Protein AF-A0A929VCX6-F1 (afdb_monomer_lite)

Radius of gyration: 11.73 Å; chains: 1; bounding box: 27×21×31 Å

Secondary structure (DSSP, 8-state):
--SEEEEEEE--SSSHHH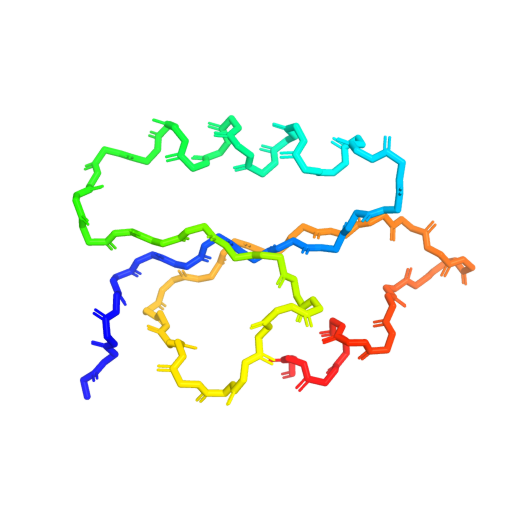HHHHHHHHH---SSEEEEEGGG--S---EEEEEEE---BTTB--HHHHTT-

Structure (mmCIF, N/CA/C/O backbone):
data_AF-A0A929VCX6-F1
#
_entry.id   AF-A0A929VCX6-F1
#
loop_
_atom_site.group_PDB
_atom_site.id
_atom_site.type_symbol
_atom_site.label_atom_id
_atom_site.label_alt_id
_atom_site.label_comp_id
_atom_site.label_asym_id
_atom_site.label_entity_id
_atom_site.label_seq_id
_atom_site.pdbx_PDB_ins_code
_atom_site.Cartn_x
_atom_site.Cartn_y
_atom_site.Cartn_z
_atom_site.occupancy
_atom_site.B_iso_or_equiv
_atom_site.auth_seq_id
_atom_site.auth_comp_id
_atom_site.auth_asym_id
_atom_site.auth_atom_id
_atom_site.pdbx_PDB_model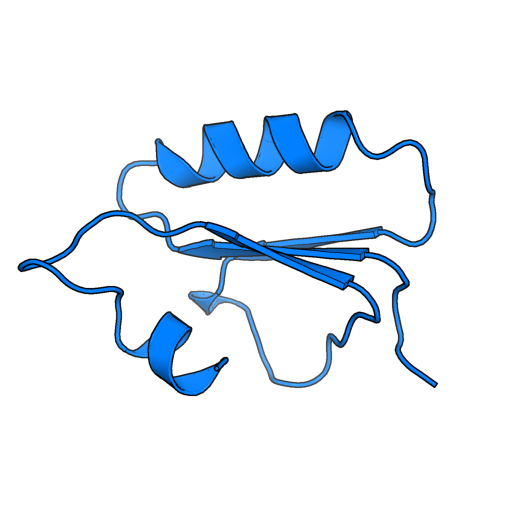_num
ATOM 1 N N . MET A 1 1 ? -5.916 -11.506 18.201 1.00 59.59 1 MET A N 1
ATOM 2 C CA . MET A 1 1 ? -6.806 -10.434 17.719 1.00 59.59 1 MET A CA 1
ATOM 3 C C . MET A 1 1 ? -5.889 -9.447 17.037 1.00 59.59 1 MET A C 1
ATOM 5 O O . MET A 1 1 ? -4.921 -9.045 17.680 1.00 59.59 1 MET A O 1
ATOM 9 N N . SER A 1 2 ? -6.096 -9.198 15.748 1.00 69.94 2 SER A N 1
ATOM 10 C CA . SER A 1 2 ? -5.314 -8.220 14.989 1.00 69.94 2 SER A CA 1
ATOM 11 C C . SER A 1 2 ? -5.450 -6.842 15.642 1.00 69.94 2 SER A C 1
ATOM 13 O O . SER A 1 2 ? -6.423 -6.553 16.346 1.00 69.94 2 SER A O 1
ATOM 15 N N . LYS A 1 3 ? -4.424 -6.006 15.483 1.00 78.56 3 LYS A N 1
ATOM 16 C CA . LYS A 1 3 ? -4.397 -4.667 16.085 1.00 78.56 3 LYS A CA 1
ATOM 17 C C . LYS A 1 3 ? -5.321 -3.702 15.334 1.00 78.56 3 LYS A C 1
ATOM 19 O O . LYS A 1 3 ? -5.860 -2.778 15.939 1.00 78.56 3 LYS A O 1
ATOM 24 N N . HIS A 1 4 ? -5.506 -3.933 14.035 1.00 87.62 4 HIS A N 1
ATOM 25 C CA . HIS A 1 4 ? -6.353 -3.143 13.150 1.00 87.62 4 HIS A CA 1
ATOM 26 C C . HIS A 1 4 ? -7.266 -4.053 12.324 1.00 87.62 4 HIS A C 1
ATOM 28 O O . HIS A 1 4 ? -6.931 -5.196 12.033 1.00 87.62 4 HIS A O 1
ATOM 34 N N . LYS A 1 5 ? -8.408 -3.530 11.876 1.00 94.56 5 LYS A N 1
ATOM 35 C CA . LYS A 1 5 ? -9.286 -4.258 10.954 1.00 94.56 5 LYS A CA 1
ATOM 36 C C . LYS A 1 5 ? -8.785 -4.167 9.513 1.00 94.56 5 LYS A C 1
ATOM 38 O O . LYS A 1 5 ? -8.835 -5.147 8.779 1.00 94.56 5 LYS A O 1
ATOM 43 N N . TYR A 1 6 ? -8.278 -3.001 9.114 1.00 96.88 6 TYR A N 1
ATOM 44 C CA . TYR A 1 6 ? -7.736 -2.763 7.777 1.00 96.88 6 TYR A CA 1
ATOM 45 C C . TYR A 1 6 ? -6.300 -2.249 7.857 1.00 96.88 6 TYR A C 1
ATOM 47 O O . TYR A 1 6 ? -6.039 -1.236 8.503 1.00 96.88 6 TYR A O 1
ATOM 55 N N . LEU A 1 7 ? -5.378 -2.891 7.152 1.00 96.44 7 LEU A N 1
ATOM 56 C CA . LEU A 1 7 ? -4.005 -2.420 7.027 1.00 96.44 7 LEU A CA 1
ATOM 57 C C . LEU A 1 7 ? -3.707 -2.098 5.564 1.00 96.44 7 LEU A C 1
ATOM 59 O O . LEU A 1 7 ? -3.740 -2.973 4.699 1.00 96.44 7 LEU A O 1
ATOM 63 N N . VAL A 1 8 ? -3.427 -0.829 5.278 1.00 97.69 8 VAL A N 1
ATOM 64 C CA . VAL A 1 8 ? -2.987 -0.377 3.956 1.00 97.69 8 VAL A CA 1
ATOM 65 C C . VAL A 1 8 ? -1.468 -0.284 3.984 1.00 97.69 8 VAL A C 1
ATOM 67 O O . VAL A 1 8 ? -0.910 0.645 4.562 1.00 97.69 8 VAL A O 1
ATOM 70 N N . VAL A 1 9 ? -0.794 -1.250 3.369 1.00 97.19 9 VAL A N 1
ATOM 71 C CA . VAL A 1 9 ? 0.667 -1.311 3.302 1.00 97.19 9 VAL A CA 1
ATOM 72 C C . VAL A 1 9 ? 1.127 -0.938 1.903 1.00 97.19 9 VAL A C 1
ATOM 74 O O . VAL A 1 9 ? 0.557 -1.395 0.912 1.00 97.19 9 VAL A O 1
ATOM 77 N N . TYR A 1 10 ? 2.172 -0.121 1.791 1.00 97.62 10 TYR A N 1
ATOM 78 C CA . TYR A 1 10 ? 2.721 0.224 0.487 1.00 97.62 10 TYR A CA 1
ATOM 79 C C . TYR A 1 10 ? 4.247 0.269 0.425 1.00 97.62 10 TYR A C 1
ATOM 81 O O . TYR A 1 10 ? 4.926 0.720 1.346 1.00 97.62 10 TYR A O 1
ATOM 89 N N . ALA A 1 11 ? 4.786 -0.124 -0.725 1.00 96.81 11 ALA A N 1
ATOM 90 C CA . ALA A 1 11 ? 6.141 0.189 -1.152 1.00 96.81 11 ALA A CA 1
ATOM 91 C C . ALA A 1 11 ? 6.078 1.308 -2.198 1.00 96.81 11 ALA A C 1
ATOM 93 O O . ALA A 1 11 ? 5.355 1.204 -3.191 1.00 96.81 11 ALA A O 1
ATOM 94 N N . SER A 1 12 ? 6.837 2.385 -1.995 1.00 95.50 12 SER A N 1
ATOM 95 C CA . SER A 1 12 ? 6.936 3.494 -2.947 1.00 95.50 12 SER A CA 1
ATOM 96 C C . SER A 1 12 ? 8.343 4.088 -2.941 1.00 95.50 12 SER A C 1
ATOM 98 O O . SER A 1 12 ? 8.849 4.422 -1.873 1.00 95.50 12 SER A O 1
ATOM 100 N N . GLU A 1 13 ? 8.949 4.232 -4.123 1.00 92.56 13 GLU A N 1
ATOM 101 C CA . GLU A 1 13 ? 10.257 4.884 -4.291 1.00 92.56 13 GLU A CA 1
ATOM 102 C C . GLU A 1 13 ? 10.106 6.357 -4.707 1.00 92.56 13 GLU A C 1
ATOM 104 O O . GLU A 1 13 ? 10.739 7.237 -4.138 1.00 92.56 13 GLU A O 1
ATOM 109 N N . THR A 1 14 ? 9.217 6.648 -5.664 1.00 94.56 14 THR A N 1
ATOM 110 C CA . THR A 1 14 ? 9.014 8.007 -6.207 1.00 94.56 14 THR A CA 1
ATOM 111 C C . THR A 1 14 ? 7.703 8.672 -5.772 1.00 94.56 14 THR A C 1
ATOM 113 O O . THR A 1 14 ? 7.390 9.771 -6.221 1.00 94.56 14 THR A O 1
ATOM 116 N N . GLY A 1 15 ? 6.904 8.014 -4.926 1.00 96.81 15 GLY A N 1
ATOM 117 C CA . GLY A 1 15 ? 5.647 8.560 -4.389 1.00 96.81 15 GLY A CA 1
ATOM 118 C C . GLY A 1 15 ? 4.373 8.163 -5.150 1.00 96.81 15 GLY A C 1
ATOM 119 O O . GLY A 1 15 ? 3.273 8.410 -4.662 1.00 96.81 15 GLY A O 1
ATOM 120 N N . ASN A 1 16 ? 4.471 7.519 -6.318 1.00 97.25 16 ASN A N 1
ATOM 121 C CA . ASN A 1 16 ? 3.283 7.157 -7.108 1.00 97.25 16 ASN A CA 1
ATOM 122 C C . ASN A 1 16 ? 2.375 6.156 -6.379 1.00 97.25 16 ASN A C 1
ATOM 124 O O . ASN A 1 16 ? 1.178 6.399 -6.230 1.00 97.25 16 ASN A O 1
ATOM 128 N N . THR A 1 17 ? 2.945 5.058 -5.881 1.00 97.62 17 THR A N 1
ATOM 129 C CA . THR A 1 17 ? 2.188 4.041 -5.138 1.00 97.62 17 THR A CA 1
ATOM 130 C C . THR A 1 17 ? 1.678 4.585 -3.806 1.00 97.62 17 THR A C 1
ATOM 132 O O . THR A 1 17 ? 0.563 4.272 -3.406 1.00 97.62 17 THR A O 1
ATOM 135 N N . GLU A 1 18 ? 2.449 5.455 -3.148 1.00 98.12 18 GLU A N 1
ATOM 136 C CA . GLU A 1 18 ? 2.018 6.135 -1.921 1.00 98.12 18 GLU A CA 1
ATOM 137 C C . GLU A 1 18 ? 0.748 6.963 -2.141 1.00 98.12 18 GLU A C 1
ATOM 139 O O . GLU A 1 18 ? -0.168 6.908 -1.324 1.00 98.12 18 GLU A O 1
ATOM 144 N N . ARG A 1 19 ? 0.665 7.711 -3.250 1.00 98.44 19 ARG A N 1
ATOM 145 C CA . ARG A 1 19 ? -0.542 8.478 -3.586 1.00 98.44 19 ARG A CA 1
ATOM 146 C C . ARG A 1 19 ? -1.753 7.560 -3.716 1.00 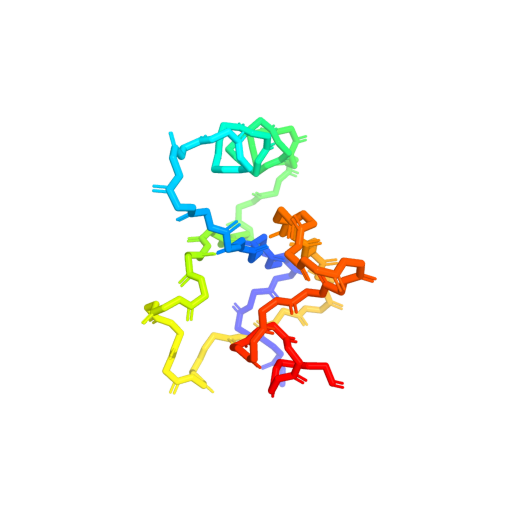98.44 19 ARG A C 1
ATOM 148 O O . ARG A 1 19 ? -2.778 7.838 -3.110 1.00 98.44 19 ARG A O 1
ATOM 155 N N . VAL A 1 20 ? -1.620 6.444 -4.434 1.00 98.38 20 VAL A N 1
ATOM 156 C CA . VAL A 1 20 ? -2.702 5.453 -4.568 1.00 98.38 20 VAL A CA 1
ATOM 157 C C . VAL A 1 20 ? -3.087 4.863 -3.206 1.00 98.38 20 VAL A C 1
ATOM 159 O O . VAL A 1 20 ? -4.270 4.790 -2.885 1.00 98.38 20 VAL A O 1
ATOM 162 N N . ALA A 1 21 ? -2.107 4.500 -2.377 1.00 98.38 21 ALA A N 1
ATOM 163 C CA . ALA A 1 21 ? -2.345 3.954 -1.043 1.00 98.38 21 ALA A CA 1
ATOM 164 C C . ALA A 1 21 ? -3.085 4.946 -0.129 1.00 98.38 21 ALA A C 1
ATOM 166 O O . ALA A 1 21 ? -4.013 4.551 0.573 1.00 98.38 21 ALA A O 1
ATOM 167 N N . LYS A 1 22 ? -2.735 6.239 -0.176 1.00 98.44 22 LYS A N 1
ATOM 168 C CA . LYS A 1 22 ? -3.424 7.303 0.574 1.00 98.44 22 LYS A CA 1
ATOM 169 C C . LYS A 1 22 ? -4.878 7.483 0.141 1.00 98.44 22 LYS A C 1
ATOM 171 O O . LYS A 1 22 ? -5.735 7.668 1.005 1.00 98.44 22 LYS A O 1
ATOM 176 N N . GLU A 1 23 ? -5.170 7.393 -1.155 1.00 98.56 23 GLU A N 1
ATOM 177 C CA . GLU A 1 23 ? -6.550 7.456 -1.657 1.00 98.56 23 GLU A CA 1
ATOM 178 C C . GLU A 1 23 ? -7.368 6.236 -1.211 1.00 98.56 23 GLU A C 1
ATOM 180 O O . GLU A 1 23 ? -8.475 6.389 -0.697 1.00 98.56 23 GLU A O 1
ATOM 185 N N . ILE A 1 24 ? -6.799 5.027 -1.308 1.00 98.25 24 ILE A N 1
ATOM 186 C CA . ILE A 1 24 ? -7.439 3.798 -0.806 1.00 98.25 24 ILE A CA 1
ATOM 187 C C . ILE A 1 24 ? -7.707 3.916 0.698 1.00 98.25 24 ILE A C 1
ATOM 189 O O . ILE A 1 24 ? -8.831 3.696 1.146 1.00 98.25 24 ILE A O 1
ATOM 193 N N . TYR A 1 25 ? -6.702 4.321 1.477 1.00 98.25 25 TYR A N 1
ATOM 194 C CA . TYR A 1 25 ? -6.834 4.532 2.916 1.00 98.25 25 TYR A CA 1
ATOM 195 C C . TYR A 1 25 ? -7.931 5.546 3.257 1.00 98.25 25 TYR A C 1
ATOM 197 O O . TYR A 1 25 ? -8.725 5.320 4.173 1.00 98.25 25 TYR A O 1
ATOM 205 N N . SER A 1 26 ? -8.012 6.648 2.511 1.00 97.94 26 SER A N 1
ATOM 206 C CA . SER A 1 26 ? -9.028 7.687 2.716 1.00 97.94 26 SER A CA 1
ATOM 207 C C . SER A 1 26 ? -10.438 7.194 2.379 1.00 97.94 26 SER A C 1
ATOM 209 O O . SER A 1 26 ? -11.384 7.568 3.066 1.00 97.94 26 SER A O 1
ATOM 211 N N . ALA A 1 27 ? -10.581 6.300 1.396 1.00 98.12 27 ALA A N 1
ATOM 212 C CA . ALA A 1 27 ? -11.864 5.724 0.991 1.00 98.12 27 ALA A CA 1
ATOM 213 C C . ALA A 1 27 ? -12.429 4.675 1.974 1.00 98.12 27 ALA A C 1
ATOM 215 O O . ALA A 1 27 ? -13.625 4.368 1.937 1.00 98.12 27 ALA A O 1
ATOM 216 N N . ILE A 1 28 ? -11.603 4.113 2.862 1.00 97.44 28 ILE A N 1
ATOM 217 C CA . ILE A 1 28 ? -12.056 3.156 3.881 1.00 97.44 28 ILE A CA 1
ATOM 218 C C . ILE A 1 28 ? -12.793 3.913 4.997 1.00 97.44 28 ILE A C 1
ATOM 220 O O . ILE A 1 28 ? 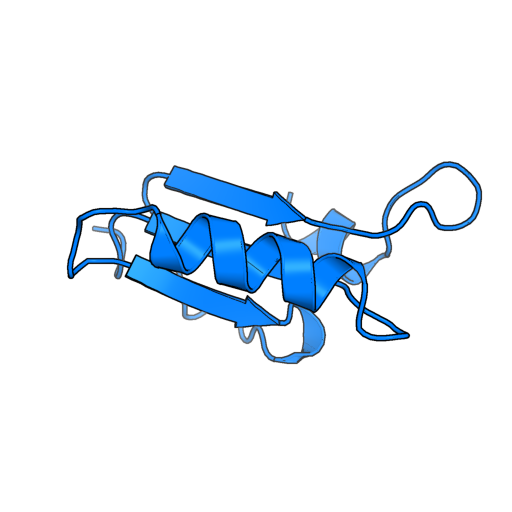-12.183 4.647 5.774 1.00 97.44 28 ILE A O 1
ATOM 224 N N . HIS A 1 29 ? -14.103 3.696 5.121 1.00 94.06 29 HIS A N 1
ATOM 225 C CA . HIS A 1 29 ? -14.949 4.300 6.159 1.00 94.06 29 HIS A CA 1
ATOM 226 C C . HIS A 1 29 ? -14.902 3.471 7.455 1.00 94.06 29 HIS A C 1
ATOM 228 O O . HIS A 1 29 ? -15.867 2.811 7.833 1.00 94.06 29 HIS A O 1
ATOM 234 N N . SER A 1 30 ? -13.737 3.442 8.096 1.00 93.50 30 SER A N 1
ATOM 235 C CA . SER A 1 30 ? -13.487 2.761 9.369 1.00 93.50 30 SER A CA 1
ATOM 236 C C . SER A 1 30 ? -12.389 3.506 10.116 1.00 93.50 30 SER A C 1
ATOM 238 O O . SER A 1 30 ? -11.435 3.946 9.482 1.00 93.50 30 SER A O 1
ATOM 240 N N . GLU A 1 31 ? -12.497 3.611 11.438 1.00 90.56 31 GLU A N 1
ATOM 241 C CA . GLU A 1 31 ? -11.422 4.133 12.300 1.00 90.56 31 GLU A CA 1
ATOM 242 C C . GLU A 1 31 ? -10.388 3.044 12.635 1.00 90.56 31 GLU A C 1
ATOM 244 O O . GLU A 1 31 ? -9.236 3.329 12.939 1.00 90.56 31 GLU A O 1
ATOM 249 N N . GLU A 1 32 ? -10.769 1.768 12.511 1.00 94.69 32 GLU A N 1
ATOM 250 C CA . GLU A 1 32 ? -9.885 0.612 12.709 1.00 94.69 32 GLU A CA 1
ATOM 251 C C . GLU A 1 32 ? -9.011 0.350 11.471 1.00 94.69 32 GLU A C 1
ATOM 253 O O . GLU A 1 32 ? -8.998 -0.755 10.921 1.00 94.69 32 GLU A O 1
ATOM 258 N N . LYS A 1 33 ? -8.327 1.388 10.984 1.00 95.56 33 LYS A N 1
ATOM 259 C CA . LYS A 1 33 ? -7.442 1.324 9.819 1.00 95.56 33 LYS A CA 1
ATOM 260 C C . LYS A 1 33 ? -6.080 1.942 10.111 1.00 95.56 33 LYS A C 1
ATOM 262 O O . LYS A 1 33 ? -5.977 2.896 10.873 1.00 95.56 33 LYS A O 1
ATOM 267 N N . GLU A 1 34 ? -5.047 1.433 9.456 1.00 96.06 34 GLU A N 1
ATOM 268 C CA . GLU A 1 34 ? -3.692 1.984 9.526 1.00 96.06 34 GLU A CA 1
ATOM 269 C C . GLU A 1 34 ? -3.070 2.053 8.121 1.00 96.06 34 GLU A C 1
ATOM 271 O O . GLU A 1 34 ? -3.334 1.202 7.269 1.00 96.06 34 GLU A O 1
ATOM 276 N N . LEU A 1 35 ? -2.277 3.100 7.872 1.00 96.88 35 LEU A N 1
ATOM 277 C CA . LEU A 1 35 ? -1.497 3.285 6.648 1.00 96.88 35 LEU A CA 1
ATOM 278 C C . LEU A 1 35 ? -0.013 3.138 6.983 1.00 96.88 35 LEU A C 1
ATOM 280 O O . LEU A 1 35 ? 0.508 3.876 7.818 1.00 96.88 35 LEU A O 1
ATOM 284 N N . LEU A 1 36 ? 0.670 2.232 6.292 1.00 96.00 36 LEU A N 1
ATOM 285 C CA . LEU A 1 36 ? 2.048 1.866 6.583 1.00 96.00 36 LEU A CA 1
ATOM 286 C C . LEU A 1 36 ? 2.891 1.829 5.306 1.00 96.00 36 LEU A C 1
ATOM 288 O O . LEU A 1 36 ? 2.553 1.158 4.335 1.00 96.00 36 LEU A O 1
ATOM 292 N N . GLN A 1 37 ? 4.040 2.500 5.321 1.00 96.31 37 GLN A N 1
ATOM 293 C CA . GLN A 1 37 ? 5.079 2.254 4.325 1.00 96.31 37 GLN A CA 1
ATOM 294 C C . GLN A 1 37 ? 5.869 1.011 4.738 1.00 96.31 37 GLN A C 1
ATOM 296 O O . GLN A 1 37 ? 6.352 0.955 5.867 1.00 96.31 37 GLN A O 1
ATOM 301 N N . ILE A 1 38 ? 6.057 0.049 3.833 1.00 95.19 38 ILE A N 1
ATOM 302 C CA . ILE A 1 38 ? 6.661 -1.256 4.146 1.00 95.19 38 ILE A CA 1
ATOM 303 C C . ILE A 1 38 ? 8.041 -1.142 4.807 1.00 95.19 38 ILE A C 1
ATOM 305 O O . ILE A 1 38 ? 8.353 -1.890 5.723 1.00 95.19 38 ILE A O 1
ATOM 309 N N . ARG A 1 39 ? 8.842 -0.139 4.422 1.00 91.50 39 ARG A N 1
ATOM 310 C CA . ARG A 1 39 ? 10.168 0.122 5.012 1.00 91.50 39 ARG A CA 1
ATOM 311 C C . ARG A 1 39 ? 10.118 0.507 6.495 1.00 91.50 39 ARG A C 1
ATOM 313 O O . ARG A 1 39 ? 11.126 0.392 7.181 1.00 91.50 39 ARG A O 1
ATOM 320 N N . ASN A 1 40 ? 8.964 0.962 6.978 1.00 91.75 40 ASN A N 1
ATOM 321 C CA . ASN A 1 40 ? 8.732 1.313 8.378 1.00 91.75 40 ASN A CA 1
ATOM 322 C C . ASN A 1 40 ? 8.061 0.167 9.153 1.00 91.75 40 ASN A C 1
ATOM 324 O O . ASN A 1 40 ? 7.770 0.324 10.339 1.00 91.75 40 ASN A O 1
ATOM 328 N N . TRP A 1 41 ? 7.773 -0.963 8.501 1.00 88.69 41 TRP A N 1
ATOM 329 C CA . TRP A 1 41 ? 7.153 -2.099 9.160 1.00 88.69 41 TRP A CA 1
ATOM 330 C C . TRP A 1 41 ? 8.158 -2.810 10.064 1.00 88.69 41 TRP A C 1
ATOM 332 O O . TRP A 1 41 ? 9.276 -3.126 9.671 1.00 88.69 41 TRP A O 1
ATOM 342 N N . ASN A 1 42 ? 7.739 -3.055 11.301 1.00 86.81 42 ASN A N 1
ATOM 343 C CA . ASN A 1 42 ? 8.546 -3.671 12.351 1.00 86.81 42 ASN A CA 1
ATOM 344 C C . ASN A 1 42 ? 7.924 -4.979 12.878 1.00 86.81 42 ASN A C 1
ATOM 346 O O . ASN A 1 42 ? 8.283 -5.434 13.963 1.00 86.81 42 ASN A O 1
ATOM 350 N N . GLY A 1 43 ? 6.949 -5.542 12.156 1.00 82.38 43 GLY A N 1
ATOM 351 C CA . GLY A 1 43 ? 6.237 -6.763 12.541 1.00 82.38 43 GLY A CA 1
ATOM 352 C C . GLY A 1 43 ? 5.206 -6.604 13.667 1.00 82.38 43 GLY A C 1
ATOM 353 O O . GLY A 1 43 ? 4.641 -7.601 14.099 1.00 82.38 43 GLY A O 1
ATOM 354 N N . GLN A 1 44 ? 4.948 -5.386 14.1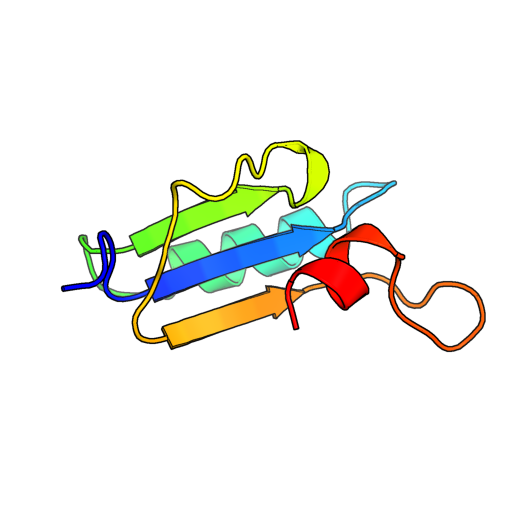64 1.00 82.31 44 GLN A N 1
ATOM 355 C CA . GLN A 1 44 ? 3.988 -5.155 15.261 1.00 82.31 44 GLN A CA 1
ATOM 356 C C . GLN A 1 44 ? 2.608 -4.660 14.807 1.00 82.31 44 GLN A C 1
ATOM 358 O O . GLN A 1 44 ? 1.675 -4.620 15.612 1.00 82.31 44 GLN A O 1
ATOM 363 N N . SER A 1 45 ? 2.480 -4.254 13.545 1.00 83.56 45 SER A N 1
ATOM 364 C CA . SER A 1 45 ? 1.195 -3.911 12.935 1.00 83.56 45 SER A CA 1
ATOM 365 C C . SER A 1 45 ? 0.670 -5.103 12.153 1.00 83.56 45 SER A C 1
ATOM 367 O O . SER A 1 45 ? 1.385 -5.642 11.309 1.00 83.56 45 SER A O 1
ATOM 369 N N . ASP A 1 46 ? -0.565 -5.491 12.463 1.00 88.00 46 ASP A N 1
ATOM 370 C CA . ASP A 1 46 ? -1.285 -6.624 11.882 1.00 88.00 46 ASP A CA 1
ATOM 371 C C . ASP A 1 46 ? -2.749 -6.215 11.650 1.00 88.00 46 ASP A C 1
ATOM 373 O O . ASP A 1 46 ? -3.325 -5.470 12.458 1.00 88.00 46 ASP A O 1
ATOM 377 N N . GLY A 1 47 ? -3.320 -6.676 10.538 1.00 91.31 47 GLY A N 1
ATOM 378 C CA . GLY A 1 47 ? -4.656 -6.345 10.054 1.00 91.31 47 GLY A CA 1
ATOM 379 C C . GLY A 1 47 ? -5.513 -7.586 9.787 1.00 91.31 47 GLY A C 1
ATOM 380 O O . GLY A 1 47 ? -4.987 -8.622 9.408 1.00 91.31 47 GLY A O 1
ATOM 381 N N . ASP A 1 48 ? -6.840 -7.499 9.901 1.00 94.31 48 ASP A N 1
ATOM 382 C CA . ASP A 1 48 ? -7.712 -8.573 9.377 1.00 94.31 48 ASP A CA 1
ATOM 383 C C . ASP A 1 48 ? -7.753 -8.573 7.840 1.00 94.31 48 ASP A C 1
ATOM 385 O O . ASP A 1 48 ? -7.847 -9.619 7.197 1.00 94.31 48 ASP A O 1
ATOM 389 N N . ILE A 1 49 ? -7.719 -7.377 7.245 1.00 94.94 49 ILE A N 1
ATOM 390 C CA . ILE A 1 49 ? -7.798 -7.150 5.802 1.00 94.94 49 ILE A CA 1
ATOM 391 C C . ILE A 1 49 ? -6.614 -6.293 5.368 1.00 94.94 49 ILE A C 1
ATOM 393 O O . ILE A 1 49 ? -6.427 -5.178 5.856 1.00 94.94 49 ILE A O 1
ATOM 397 N N . TYR A 1 50 ? -5.861 -6.792 4.393 1.00 95.75 50 TYR A N 1
ATOM 398 C CA . TYR A 1 50 ? -4.677 -6.132 3.860 1.00 95.75 50 TYR A CA 1
ATOM 399 C C . TYR A 1 50 ? -4.935 -5.533 2.476 1.00 95.75 50 TYR A C 1
ATOM 401 O O . TYR A 1 50 ? -5.403 -6.214 1.563 1.00 95.75 50 TYR A O 1
ATOM 409 N N . PHE A 1 51 ? -4.556 -4.269 2.298 1.00 97.38 51 PHE A N 1
ATOM 410 C CA . PHE A 1 51 ? -4.393 -3.633 0.992 1.00 97.38 51 PHE A CA 1
ATOM 411 C C . PHE A 1 51 ? -2.902 -3.402 0.762 1.00 97.38 51 PHE A C 1
ATOM 413 O O . PHE A 1 51 ? -2.321 -2.520 1.389 1.00 97.38 51 PHE A O 1
ATOM 420 N N . ILE A 1 52 ? -2.280 -4.188 -0.118 1.00 96.88 52 ILE A N 1
ATOM 421 C CA . ILE A 1 52 ? -0.828 -4.154 -0.349 1.00 96.88 52 ILE A CA 1
ATOM 422 C C . ILE A 1 52 ? -0.550 -3.550 -1.727 1.00 96.88 52 ILE A C 1
ATOM 424 O O . ILE A 1 52 ? -0.888 -4.139 -2.752 1.00 96.88 52 ILE A O 1
ATOM 428 N N . GLY A 1 53 ? 0.056 -2.363 -1.756 1.00 96.88 53 GLY A N 1
ATOM 429 C CA . GLY A 1 53 ? 0.420 -1.657 -2.986 1.00 96.88 53 GLY A CA 1
ATOM 430 C C . GLY A 1 53 ? 1.931 -1.606 -3.202 1.00 96.88 53 GLY A C 1
ATOM 431 O O . GLY A 1 53 ? 2.678 -1.204 -2.318 1.00 96.88 53 GLY A O 1
ATOM 432 N N . PHE A 1 54 ? 2.411 -1.938 -4.396 1.00 96.69 54 PHE A N 1
ATOM 433 C CA . PHE A 1 54 ? 3.831 -1.824 -4.746 1.00 96.69 54 PHE A CA 1
ATOM 434 C C . PHE A 1 54 ? 4.003 -1.424 -6.208 1.00 96.69 54 PHE A C 1
ATOM 436 O O . PHE A 1 54 ? 3.130 -1.665 -7.041 1.00 96.69 54 PHE A O 1
ATOM 443 N N . TRP A 1 55 ? 5.127 -0.778 -6.525 1.00 92.81 55 TRP A N 1
ATOM 444 C CA . TRP A 1 55 ? 5.494 -0.556 -7.921 1.00 92.81 55 TRP A CA 1
ATOM 445 C C . TRP A 1 55 ? 6.054 -1.849 -8.521 1.00 92.81 55 TRP A C 1
ATOM 447 O O . TRP A 1 55 ? 6.647 -2.665 -7.814 1.00 92.81 55 TRP A O 1
ATOM 457 N N . VAL A 1 56 ? 5.897 -2.022 -9.834 1.00 91.19 56 VAL A N 1
ATOM 458 C CA . VAL A 1 56 ? 6.540 -3.133 -10.541 1.00 91.19 56 VAL A CA 1
ATOM 459 C C . VAL A 1 56 ? 8.038 -2.861 -10.610 1.00 91.19 56 VAL A C 1
ATOM 461 O O . VAL A 1 56 ? 8.471 -1.896 -11.241 1.00 91.19 56 VAL A O 1
ATOM 464 N N . ASN A 1 57 ? 8.824 -3.733 -9.989 1.00 85.44 57 ASN A N 1
ATOM 465 C CA . ASN A 1 57 ? 10.275 -3.722 -10.048 1.00 85.44 57 ASN A CA 1
ATOM 466 C C . ASN A 1 57 ? 10.757 -5.011 -10.720 1.00 85.44 57 ASN A C 1
ATOM 468 O O . ASN A 1 57 ? 10.586 -6.094 -10.169 1.00 85.44 57 ASN A O 1
ATOM 472 N N . HIS A 1 58 ? 11.320 -4.918 -11.927 1.00 88.06 58 HIS A N 1
ATOM 473 C CA . HIS A 1 58 ? 11.795 -6.088 -12.685 1.00 88.06 58 HIS A CA 1
ATOM 474 C C . HIS A 1 58 ? 10.762 -7.231 -12.811 1.00 88.06 58 HIS A C 1
ATOM 476 O O . HIS A 1 58 ? 11.089 -8.402 -12.644 1.00 88.06 58 HIS A O 1
ATOM 482 N N . SER A 1 59 ? 9.511 -6.898 -13.146 1.00 91.25 59 SER A N 1
ATOM 483 C CA . SER A 1 59 ? 8.383 -7.849 -13.253 1.00 91.25 59 SER A CA 1
ATOM 484 C C . SER A 1 59 ? 7.914 -8.468 -11.928 1.00 91.25 59 SER A C 1
ATOM 486 O O . SER A 1 59 ? 7.108 -9.393 -11.953 1.00 91.25 59 SER A O 1
ATOM 488 N N . SER A 1 60 ? 8.381 -7.960 -10.785 1.00 91.94 60 SER A N 1
ATOM 489 C CA . SER A 1 60 ? 8.010 -8.445 -9.452 1.00 91.94 60 SER A CA 1
ATOM 490 C C . SER A 1 60 ? 7.746 -7.294 -8.471 1.00 91.94 60 SER A C 1
ATOM 492 O O . SER A 1 60 ? 7.785 -6.116 -8.839 1.00 91.94 60 SER A O 1
ATOM 494 N N . CYS A 1 61 ? 7.447 -7.642 -7.220 1.00 92.69 61 CYS A N 1
ATOM 495 C CA . CYS A 1 61 ? 7.467 -6.731 -6.081 1.00 92.69 61 CYS A CA 1
ATOM 496 C C . CYS A 1 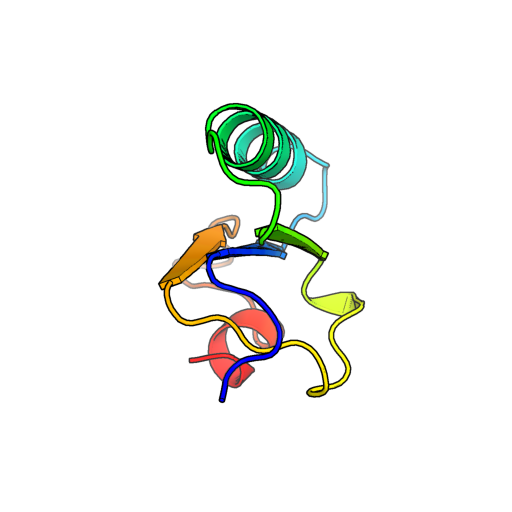61 ? 8.885 -6.602 -5.490 1.00 92.69 61 CYS A C 1
ATOM 498 O O . CYS A 1 61 ? 9.824 -7.287 -5.905 1.00 92.69 61 CYS A O 1
ATOM 500 N N . SER A 1 62 ? 9.055 -5.686 -4.536 1.00 91.50 62 SER A N 1
ATOM 501 C CA . SER A 1 62 ? 10.303 -5.555 -3.779 1.00 91.50 62 SER A CA 1
ATOM 502 C C . SER A 1 62 ? 10.431 -6.656 -2.715 1.00 91.50 62 SER A C 1
ATOM 504 O O . SER A 1 62 ? 9.438 -7.281 -2.345 1.00 91.50 62 SER A O 1
ATOM 506 N N . ILE A 1 63 ? 11.650 -6.894 -2.218 1.00 91.00 63 ILE A N 1
ATOM 507 C CA . ILE A 1 63 ? 11.925 -7.943 -1.217 1.00 91.00 63 ILE A CA 1
ATOM 508 C C . ILE A 1 63 ? 11.095 -7.715 0.050 1.00 91.00 63 ILE A C 1
ATOM 510 O O . ILE A 1 63 ? 10.499 -8.649 0.564 1.00 91.00 63 ILE A O 1
ATOM 514 N N . GLU A 1 64 ? 10.954 -6.464 0.488 1.00 91.44 64 GLU A N 1
ATOM 515 C CA . GLU A 1 64 ? 10.203 -6.123 1.698 1.00 91.44 64 GLU A CA 1
ATOM 516 C C . GLU A 1 64 ? 8.710 -6.471 1.581 1.00 91.44 64 GLU A C 1
ATOM 518 O O . GLU A 1 64 ? 8.056 -6.747 2.580 1.00 91.44 64 GLU A O 1
ATOM 523 N N . ILE A 1 65 ? 8.159 -6.456 0.361 1.00 94.00 65 ILE A N 1
ATOM 524 C CA . ILE A 1 65 ? 6.781 -6.892 0.096 1.00 94.00 65 ILE A CA 1
ATOM 525 C C . ILE A 1 65 ? 6.696 -8.416 0.029 1.00 94.00 65 ILE A C 1
ATOM 527 O O . ILE A 1 65 ? 5.692 -8.977 0.451 1.00 94.00 65 ILE A O 1
ATOM 531 N N . MET A 1 66 ? 7.724 -9.081 -0.500 1.00 91.94 66 MET A N 1
ATOM 532 C CA . MET A 1 66 ? 7.822 -10.542 -0.472 1.00 91.94 66 MET A CA 1
ATOM 533 C C . MET A 1 66 ? 7.878 -11.070 0.965 1.00 91.94 66 MET A C 1
ATOM 535 O O . MET A 1 66 ? 7.178 -12.022 1.261 1.00 91.94 66 MET A O 1
ATOM 539 N N . ASP A 1 67 ? 8.633 -10.424 1.856 1.00 89.75 67 ASP A N 1
ATOM 540 C CA . ASP A 1 67 ? 8.755 -10.831 3.265 1.00 89.75 67 ASP A CA 1
ATOM 541 C C . ASP A 1 67 ? 7.457 -10.627 4.077 1.00 89.75 67 ASP A C 1
ATOM 543 O O . ASP A 1 67 ? 7.290 -11.222 5.141 1.00 89.75 67 ASP A O 1
ATOM 547 N N . LEU A 1 68 ? 6.541 -9.777 3.594 1.00 89.25 68 LEU A N 1
ATOM 548 C CA . LEU A 1 68 ? 5.206 -9.572 4.174 1.00 89.25 68 LEU A CA 1
ATOM 549 C C . LEU A 1 68 ? 4.213 -10.688 3.824 1.00 89.25 68 LEU A C 1
ATOM 551 O O . LEU A 1 68 ? 3.259 -10.885 4.577 1.00 89.25 68 LEU A O 1
ATOM 555 N N . LEU A 1 69 ? 4.389 -11.351 2.679 1.00 87.69 69 LEU A N 1
ATOM 556 C CA . LEU A 1 69 ? 3.438 -12.310 2.101 1.00 87.69 69 LEU A CA 1
ATOM 557 C C . LEU A 1 69 ? 3.782 -13.757 2.470 1.00 87.69 69 LEU A C 1
ATOM 559 O O . LEU A 1 69 ? 2.820 -14.513 2.732 1.00 87.69 69 LEU A O 1
#

pLDDT: mean 92.69, std 6.64, range [59.59, 98.56]

Sequence (69 aa):
MSKHKYLVVYASETGNTERVAKEIYSAIHSEEKELLQIRNWNGQSDGDIYFIGFWVNHSSCSIEIMDLL

Foldseek 3Di:
DAQAAEEQEEEDDPCPQVVVSVVVQVPDPDPRYDYYYLVPDPPNHGHNYYHYTYDQDPNDGDVSSVVVD